Protein AF-A0A060BWW8-F1 (afdb_monomer_lite)

Foldseek 3Di:
DVCVVVVDDLLDEAEEADDPVVCVVQVSHNYDHAHDQDVPNLVSLVVLLVVLVVVCVVSVDQAEEDQDQSNQQNNQQVVLVVVHHYDYDYDPPDPDDDDPSRVSNVPRD

Sequence (109 aa):
LIDEMLETSSESAWITNDVIQARSLLADRNAHFLPYVAPRDALASLRAARFAYNTARDLKPAMVLSTGAAIAAFTLPWLALTGTPSHYIESLARKSGHSVTGKVAALSP

Secondary structure (DSSP, 8-state):
-HHHHTT--TT-EEEEE--HHHHHHTTTSEEEEEPP--TT-HHHHHHHHHHHHHHHHHH--S-EEE--HHHHHHHHHHHHHTT--EEE---TTSSSS--HHHHHHTT--

Structure (mmCIF, N/CA/C/O backbone):
data_AF-A0A060BWW8-F1
#
_entry.id   AF-A0A060BWW8-F1
#
loop_
_atom_site.group_PDB
_atom_site.id
_atom_site.type_symbol
_atom_site.label_atom_id
_atom_site.label_alt_id
_atom_site.label_comp_id
_atom_site.label_asym_id
_atom_site.label_entity_id
_atom_site.label_seq_id
_atom_site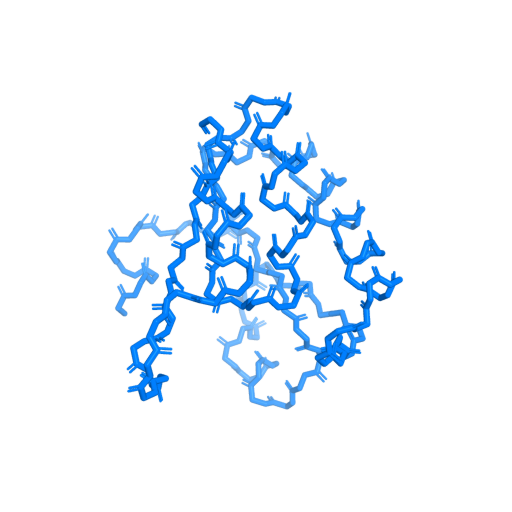.pdbx_PDB_ins_code
_atom_site.Cartn_x
_atom_site.Cartn_y
_atom_site.Cartn_z
_atom_site.occupancy
_atom_site.B_iso_or_equiv
_atom_site.auth_seq_id
_atom_site.auth_comp_id
_atom_site.auth_asym_id
_atom_site.auth_atom_id
_atom_site.pdbx_PDB_model_num
ATOM 1 N N . LEU A 1 1 ? 12.089 -8.408 11.142 1.00 60.12 1 LEU A N 1
ATOM 2 C CA . LEU A 1 1 ? 12.617 -7.031 11.307 1.00 60.12 1 LEU A CA 1
ATOM 3 C C . LEU A 1 1 ? 11.516 -5.972 11.272 1.00 60.12 1 LEU A C 1
ATOM 5 O O . LEU A 1 1 ? 11.073 -5.635 12.349 1.00 60.12 1 LEU A O 1
ATOM 9 N N . ILE A 1 2 ? 11.021 -5.470 10.126 1.00 72.25 2 ILE A N 1
ATOM 10 C CA . ILE A 1 2 ? 9.964 -4.422 10.143 1.00 72.25 2 ILE A CA 1
ATOM 11 C C . ILE A 1 2 ? 8.662 -4.938 10.777 1.00 72.25 2 ILE A C 1
ATOM 13 O O . ILE A 1 2 ? 8.062 -4.244 11.584 1.00 72.25 2 ILE A O 1
ATOM 17 N N . ASP A 1 3 ? 8.278 -6.175 10.459 1.00 73.06 3 ASP A N 1
ATOM 18 C CA . ASP A 1 3 ? 7.103 -6.845 11.032 1.00 73.06 3 ASP A CA 1
ATOM 19 C C . ASP A 1 3 ? 7.146 -6.913 12.573 1.00 73.06 3 ASP A C 1
ATOM 21 O O . ASP A 1 3 ? 6.211 -6.514 13.258 1.00 73.06 3 ASP A O 1
ATOM 25 N N . GLU A 1 4 ? 8.288 -7.342 13.115 1.00 75.88 4 GLU A N 1
ATOM 26 C CA . GLU A 1 4 ? 8.529 -7.433 14.561 1.00 75.88 4 GLU A CA 1
ATOM 27 C C . GLU A 1 4 ? 8.644 -6.054 15.219 1.00 75.88 4 GLU A C 1
ATOM 29 O O . GLU A 1 4 ? 8.153 -5.865 16.323 1.00 75.88 4 GLU A O 1
ATOM 34 N N . MET A 1 5 ? 9.265 -5.076 14.548 1.00 77.50 5 MET A N 1
ATOM 35 C CA . MET A 1 5 ? 9.421 -3.715 15.077 1.00 77.50 5 MET A CA 1
ATOM 36 C C . MET A 1 5 ? 8.094 -2.961 15.194 1.00 77.50 5 MET A C 1
ATOM 38 O O . MET A 1 5 ? 7.998 -2.032 15.990 1.00 77.50 5 MET A O 1
ATOM 42 N N . LEU A 1 6 ? 7.111 -3.310 14.364 1.00 79.62 6 LEU A N 1
ATOM 43 C CA . LEU A 1 6 ? 5.798 -2.666 14.326 1.00 79.62 6 LEU A CA 1
ATOM 44 C C . LEU A 1 6 ? 4.721 -3.459 15.063 1.00 79.62 6 LEU A C 1
ATOM 46 O O . LEU A 1 6 ? 3.570 -3.033 15.048 1.00 79.62 6 LEU A O 1
ATOM 50 N N . GLU A 1 7 ? 5.082 -4.606 15.647 1.00 81.75 7 GLU A N 1
ATOM 51 C CA . GLU A 1 7 ? 4.150 -5.520 16.313 1.00 81.75 7 GLU A CA 1
ATOM 52 C C . GLU A 1 7 ? 2.899 -5.785 15.457 1.00 81.75 7 GLU A C 1
ATOM 54 O O . GLU A 1 7 ? 1.765 -5.657 15.926 1.00 81.75 7 GLU A O 1
ATOM 59 N N . THR A 1 8 ? 3.083 -6.099 14.163 1.00 83.94 8 THR A N 1
ATOM 60 C CA . THR A 1 8 ? 1.915 -6.256 13.285 1.00 83.94 8 THR A CA 1
ATOM 61 C C . THR A 1 8 ? 1.036 -7.420 13.746 1.00 83.94 8 THR A C 1
ATOM 63 O O . THR A 1 8 ? 1.509 -8.474 14.181 1.00 83.94 8 THR A O 1
ATOM 66 N N . SER A 1 9 ? -0.275 -7.217 13.662 1.00 86.81 9 SER A N 1
ATOM 67 C CA . SER A 1 9 ? -1.272 -8.210 14.057 1.00 86.81 9 SER A CA 1
ATOM 68 C C . SER A 1 9 ? -1.712 -9.083 12.878 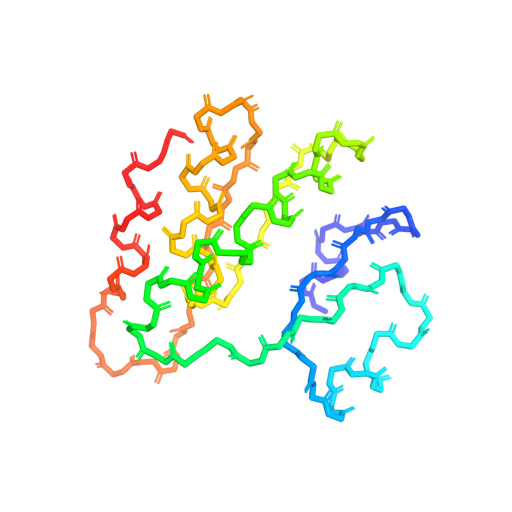1.00 86.81 9 SER A C 1
ATOM 70 O O . SER A 1 9 ? -1.464 -8.760 11.715 1.00 86.81 9 SER A O 1
ATOM 72 N N . SER A 1 10 ? -2.449 -10.162 13.163 1.00 86.00 10 SER A N 1
ATOM 73 C CA . SER A 1 10 ? -3.126 -10.977 12.139 1.00 86.00 10 SER A CA 1
ATOM 74 C C . SER A 1 10 ? -4.066 -10.169 11.239 1.00 86.00 10 SER A C 1
ATOM 76 O O . SER A 1 10 ? -4.267 -10.528 10.082 1.00 86.00 10 SER A O 1
ATOM 78 N N . GLU A 1 11 ? -4.599 -9.058 11.752 1.00 88.56 11 GLU A N 1
ATOM 79 C CA . GLU A 1 11 ? -5.515 -8.169 11.032 1.00 88.56 11 GLU A CA 1
ATOM 80 C C . GLU A 1 11 ? -4.780 -7.222 10.070 1.00 88.56 11 GLU A C 1
ATOM 82 O O . GLU A 1 11 ? -5.401 -6.573 9.229 1.00 88.56 11 GLU A O 1
ATOM 87 N N . SER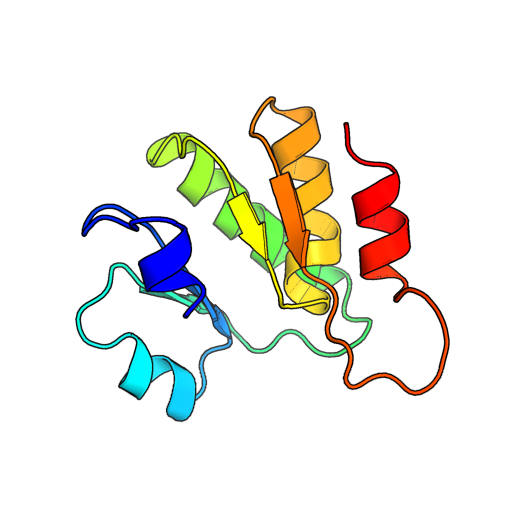 A 1 12 ? -3.450 -7.131 10.171 1.00 93.50 12 SER A N 1
ATOM 88 C CA . SER A 1 12 ? -2.649 -6.234 9.336 1.00 93.50 12 SER A CA 1
ATOM 89 C C . SER A 1 12 ? -2.635 -6.709 7.884 1.00 93.50 12 SER A C 1
ATOM 91 O O . SER A 1 12 ? -2.266 -7.848 7.594 1.00 93.50 12 SER A O 1
ATOM 93 N N . ALA A 1 13 ? -3.011 -5.820 6.962 1.00 94.56 13 ALA A N 1
ATOM 94 C CA . ALA A 1 13 ? -3.047 -6.122 5.535 1.00 94.56 13 ALA A CA 1
ATOM 95 C C . ALA A 1 13 ? -1.711 -5.819 4.840 1.00 94.56 13 ALA A C 1
ATOM 97 O O . ALA A 1 13 ? -1.123 -4.750 5.010 1.00 94.56 13 ALA A O 1
ATOM 98 N N . TRP A 1 14 ? -1.274 -6.737 3.980 1.00 94.88 14 TRP A N 1
ATOM 99 C CA . TRP A 1 14 ? -0.068 -6.624 3.164 1.00 94.88 14 TRP A CA 1
ATOM 100 C C . TRP A 1 14 ? -0.452 -6.437 1.701 1.00 94.88 14 TRP A C 1
ATOM 102 O O . TRP A 1 14 ? -1.183 -7.248 1.148 1.00 94.88 14 TRP A O 1
ATOM 112 N N . ILE A 1 15 ? 0.050 -5.393 1.043 1.00 95.00 15 ILE A N 1
ATOM 113 C CA . ILE A 1 15 ? -0.230 -5.133 -0.377 1.00 95.00 15 ILE A CA 1
ATOM 114 C C . ILE A 1 15 ? 1.088 -5.124 -1.140 1.00 95.00 15 ILE A C 1
ATOM 116 O O . ILE A 1 15 ? 1.988 -4.343 -0.833 1.00 95.00 15 ILE A O 1
ATOM 120 N N . THR A 1 16 ? 1.217 -5.992 -2.142 1.00 94.00 16 THR A N 1
ATOM 121 C CA . THR A 1 16 ? 2.457 -6.123 -2.918 1.00 94.00 16 THR A CA 1
ATOM 122 C C . THR A 1 16 ? 2.201 -6.670 -4.320 1.00 94.00 16 THR A C 1
ATOM 124 O O . THR A 1 16 ? 1.095 -7.100 -4.640 1.00 94.00 16 THR A O 1
ATOM 127 N N . ASN A 1 17 ? 3.226 -6.645 -5.170 1.00 92.94 17 ASN A N 1
ATOM 128 C CA . ASN A 1 17 ? 3.165 -7.264 -6.489 1.00 92.94 17 ASN A CA 1
ATOM 129 C C . ASN A 1 17 ? 3.087 -8.791 -6.372 1.00 92.94 17 ASN A C 1
ATOM 131 O O . ASN A 1 17 ? 3.709 -9.406 -5.503 1.00 92.94 17 ASN A O 1
ATOM 135 N N . ASP A 1 18 ? 2.385 -9.398 -7.316 1.00 93.69 18 ASP A N 1
ATOM 136 C CA . ASP A 1 18 ? 2.225 -10.836 -7.422 1.00 93.69 18 ASP A CA 1
ATOM 137 C C . ASP A 1 18 ? 3.495 -11.508 -7.969 1.00 93.69 18 ASP A C 1
ATOM 139 O O . ASP A 1 18 ? 3.688 -11.656 -9.177 1.00 93.69 18 ASP A O 1
ATOM 143 N N . VAL A 1 19 ? 4.401 -11.877 -7.062 1.00 91.62 19 VAL A N 1
ATOM 144 C CA . VAL A 1 19 ? 5.634 -12.612 -7.369 1.00 91.62 19 VAL A CA 1
ATOM 145 C C . VAL A 1 19 ? 5.788 -13.811 -6.438 1.00 91.62 19 VAL A C 1
ATOM 147 O O . VAL A 1 19 ? 5.397 -13.758 -5.272 1.00 91.62 19 VAL A O 1
ATOM 150 N N . ILE A 1 20 ? 6.408 -14.888 -6.935 1.00 92.00 20 ILE A N 1
ATOM 151 C CA . ILE A 1 20 ? 6.558 -16.170 -6.214 1.00 92.00 20 ILE A CA 1
ATOM 152 C C . ILE A 1 20 ? 7.160 -15.969 -4.815 1.00 92.00 20 ILE A C 1
ATOM 154 O O . ILE A 1 20 ? 6.657 -16.517 -3.837 1.00 92.00 20 ILE A O 1
ATOM 158 N N . GLN A 1 21 ? 8.194 -15.130 -4.706 1.00 90.62 21 GLN A N 1
ATOM 159 C CA . GLN A 1 21 ? 8.833 -14.816 -3.427 1.00 90.62 21 GLN A CA 1
ATOM 160 C C . GLN A 1 21 ? 7.856 -14.175 -2.428 1.00 90.62 21 GLN A C 1
ATOM 162 O O . GLN A 1 21 ? 7.842 -14.549 -1.260 1.00 90.62 21 GLN A O 1
ATOM 167 N N . ALA A 1 22 ? 7.022 -13.233 -2.878 1.00 91.50 22 ALA A N 1
ATOM 168 C CA . ALA A 1 22 ? 6.054 -12.558 -2.020 1.00 91.50 22 ALA A CA 1
ATOM 169 C C . ALA A 1 22 ? 4.944 -13.513 -1.569 1.00 91.50 22 ALA A C 1
ATOM 171 O O . ALA A 1 22 ? 4.589 -13.509 -0.394 1.00 91.50 22 ALA A O 1
ATOM 172 N N . ARG A 1 23 ? 4.450 -14.374 -2.471 1.00 93.56 23 ARG A N 1
ATOM 173 C CA . ARG A 1 23 ? 3.463 -15.408 -2.125 1.00 93.56 23 ARG A CA 1
ATOM 174 C C . ARG A 1 23 ? 3.974 -16.347 -1.039 1.00 93.56 23 ARG A C 1
ATOM 176 O O . ARG A 1 23 ? 3.249 -16.629 -0.097 1.00 93.56 23 ARG A O 1
ATOM 183 N N . SER A 1 24 ? 5.224 -16.795 -1.155 1.00 93.25 24 SER A N 1
ATOM 184 C CA . SER A 1 24 ? 5.824 -17.681 -0.155 1.00 93.25 24 SER A CA 1
ATOM 185 C C . SER A 1 24 ? 6.019 -16.996 1.199 1.00 93.25 24 SER A C 1
ATOM 187 O O . SER A 1 24 ? 5.837 -17.642 2.222 1.00 93.25 24 SER A O 1
ATOM 189 N N . LEU A 1 25 ? 6.406 -15.716 1.221 1.00 91.69 25 LEU A N 1
ATOM 190 C CA . LEU A 1 25 ? 6.655 -14.976 2.466 1.00 91.69 25 LEU A CA 1
ATOM 191 C C . LEU A 1 25 ? 5.369 -14.579 3.204 1.00 91.69 25 LEU A C 1
ATOM 193 O O . LEU A 1 25 ? 5.399 -14.378 4.414 1.00 91.69 25 LEU A O 1
ATOM 197 N N . LEU A 1 26 ? 4.262 -14.434 2.476 1.00 92.88 26 LEU A N 1
ATOM 198 C CA . LEU A 1 26 ? 2.991 -13.926 2.995 1.00 92.88 26 LEU A CA 1
ATOM 199 C C . LEU A 1 26 ? 1.877 -14.984 3.003 1.00 92.88 26 LEU A C 1
ATOM 201 O O . LEU A 1 26 ? 0.710 -14.621 3.102 1.00 92.88 26 LEU A O 1
ATOM 205 N N . ALA A 1 27 ? 2.221 -16.270 2.889 1.00 91.94 27 ALA A N 1
ATOM 206 C CA . ALA A 1 27 ? 1.253 -17.362 2.754 1.00 91.94 27 ALA A CA 1
ATOM 207 C C . ALA A 1 27 ? 0.205 -17.391 3.883 1.00 91.94 27 ALA A C 1
ATOM 209 O O . ALA A 1 27 ? -0.973 -17.609 3.614 1.00 91.94 27 ALA A O 1
ATOM 210 N N . ASP A 1 28 ? 0.626 -17.090 5.113 1.00 91.06 28 ASP A N 1
ATOM 211 C CA . ASP A 1 28 ? -0.220 -17.114 6.315 1.00 91.06 28 ASP A CA 1
ATOM 212 C C . ASP A 1 28 ? -0.594 -15.704 6.808 1.00 91.06 28 ASP A C 1
ATOM 214 O O . ASP A 1 28 ? -0.876 -15.490 7.987 1.00 91.06 28 ASP A O 1
ATOM 218 N N . ARG A 1 29 ? -0.536 -14.701 5.924 1.00 92.00 29 ARG A N 1
ATOM 219 C CA . ARG A 1 29 ? -0.845 -13.301 6.248 1.00 92.00 29 ARG A CA 1
ATOM 220 C C . ARG A 1 29 ? -2.052 -12.824 5.451 1.00 92.00 29 ARG A C 1
ATOM 222 O O . ARG A 1 29 ? -2.343 -13.334 4.372 1.00 92.00 29 ARG A O 1
ATOM 229 N N . ASN A 1 30 ? -2.725 -11.789 5.949 1.00 94.25 30 ASN A N 1
ATOM 230 C CA . ASN A 1 30 ? -3.747 -11.084 5.184 1.00 94.25 30 ASN A CA 1
ATOM 231 C C . ASN A 1 30 ? -3.078 -10.302 4.038 1.00 94.25 30 ASN A C 1
ATOM 233 O O . ASN A 1 30 ? -2.691 -9.147 4.204 1.00 94.25 30 ASN A O 1
ATOM 237 N N . ALA A 1 31 ? -2.852 -10.960 2.900 1.00 95.38 31 ALA A N 1
ATOM 238 C CA . ALA A 1 31 ? -2.075 -10.420 1.793 1.00 95.38 31 ALA A CA 1
ATOM 239 C C . ALA A 1 31 ? -2.895 -10.273 0.509 1.00 95.38 31 ALA A C 1
ATOM 241 O O . ALA A 1 31 ? -3.598 -11.180 0.065 1.00 95.38 31 ALA A O 1
ATOM 242 N N . HIS A 1 32 ? -2.735 -9.122 -0.133 1.00 95.56 32 HIS A N 1
ATOM 243 C CA . HIS A 1 32 ? -3.315 -8.782 -1.417 1.00 95.56 32 HIS A CA 1
ATOM 244 C C . HIS A 1 32 ? -2.207 -8.664 -2.466 1.00 95.56 32 HIS A C 1
ATOM 246 O O . HIS A 1 32 ? -1.352 -7.772 -2.409 1.00 95.56 32 HIS A O 1
ATOM 252 N N . PHE A 1 33 ? -2.245 -9.565 -3.445 1.00 95.56 33 PHE A N 1
ATOM 253 C CA . PHE A 1 33 ? -1.298 -9.599 -4.553 1.00 95.56 33 PHE A CA 1
ATOM 254 C C . PHE A 1 33 ? -1.867 -8.847 -5.757 1.00 95.56 33 PHE A C 1
ATOM 256 O O . PHE A 1 33 ? -2.923 -9.193 -6.285 1.00 95.56 33 PHE A O 1
ATOM 263 N N . LEU A 1 34 ? -1.168 -7.797 -6.179 1.00 94.31 34 LEU A N 1
ATOM 264 C CA . LEU A 1 34 ? -1.535 -6.953 -7.311 1.00 94.31 34 LEU A CA 1
ATOM 265 C C . LEU A 1 34 ? -0.695 -7.295 -8.548 1.00 94.31 34 LEU A C 1
ATOM 267 O O . LEU A 1 34 ? 0.445 -7.745 -8.410 1.00 94.31 34 LEU A O 1
ATOM 271 N N . PRO A 1 35 ? -1.194 -7.032 -9.769 1.00 93.38 35 PRO A N 1
ATOM 272 C CA . PRO A 1 35 ? -0.363 -7.095 -10.966 1.00 93.38 35 PRO A CA 1
ATOM 273 C C . PRO A 1 35 ? 0.892 -6.227 -10.829 1.00 93.38 35 PRO A C 1
ATOM 275 O O . PRO A 1 35 ? 0.865 -5.179 -10.182 1.00 93.38 35 PRO A O 1
ATOM 278 N N . TYR A 1 36 ? 1.984 -6.650 -11.468 1.00 90.56 36 TYR A N 1
ATOM 279 C CA . TYR A 1 36 ? 3.253 -5.929 -11.425 1.00 90.56 36 TYR A CA 1
ATOM 280 C C . TYR A 1 36 ? 3.105 -4.471 -11.882 1.00 90.56 36 TYR A C 1
ATOM 282 O O . TYR A 1 36 ? 2.642 -4.197 -12.990 1.00 90.56 36 TYR A O 1
ATOM 290 N N . VAL A 1 37 ? 3.559 -3.541 -11.039 1.00 90.88 37 VAL A N 1
ATOM 291 C CA . VAL A 1 37 ? 3.648 -2.115 -11.370 1.00 90.88 37 VAL A CA 1
ATOM 292 C C . VAL A 1 37 ? 5.059 -1.788 -11.857 1.00 90.88 37 VAL A C 1
ATOM 294 O O . VAL A 1 37 ? 6.015 -1.786 -11.074 1.00 90.88 37 VAL A O 1
ATOM 297 N N . ALA A 1 38 ? 5.192 -1.497 -13.152 1.00 89.31 38 ALA A N 1
ATOM 298 C CA . ALA A 1 38 ? 6.472 -1.144 -13.754 1.00 89.31 38 ALA A CA 1
ATOM 299 C C . ALA A 1 38 ? 6.969 0.246 -13.299 1.00 89.31 38 ALA A C 1
ATOM 301 O O . ALA A 1 38 ? 6.172 1.126 -12.954 1.00 89.31 38 ALA A O 1
ATOM 302 N N . PRO A 1 39 ? 8.293 0.501 -13.315 1.00 84.31 39 PRO A N 1
ATOM 303 C CA . PRO A 1 39 ? 8.823 1.829 -13.033 1.00 84.31 39 PRO A CA 1
ATOM 304 C C . PRO A 1 39 ? 8.217 2.886 -13.965 1.00 84.31 39 PRO A C 1
ATOM 306 O O . PRO A 1 39 ? 8.271 2.740 -15.182 1.00 84.31 39 PRO A O 1
ATOM 309 N N . ARG A 1 40 ? 7.717 3.985 -13.385 1.00 83.94 40 ARG A N 1
ATOM 310 C CA . ARG A 1 40 ? 7.060 5.105 -14.093 1.00 83.94 40 ARG A CA 1
ATOM 311 C C . ARG A 1 40 ? 5.707 4.770 -14.742 1.00 83.94 40 ARG A C 1
ATOM 313 O O . ARG A 1 40 ? 5.180 5.605 -15.471 1.00 83.94 40 ARG A O 1
ATOM 320 N N . ASP A 1 41 ? 5.111 3.619 -14.440 1.00 92.19 41 ASP A N 1
ATOM 321 C CA . ASP A 1 41 ? 3.743 3.305 -14.859 1.00 92.19 41 ASP A CA 1
ATOM 322 C C . ASP A 1 41 ? 2.719 3.959 -13.919 1.00 92.19 41 ASP A C 1
ATOM 324 O O . ASP A 1 41 ? 2.212 3.353 -12.974 1.00 92.19 41 ASP A O 1
ATOM 328 N N . ALA A 1 42 ? 2.420 5.234 -14.177 1.00 91.50 42 ALA A N 1
ATOM 329 C CA . ALA A 1 42 ? 1.511 6.010 -13.339 1.00 91.50 42 ALA A CA 1
ATOM 330 C C . ALA A 1 42 ? 0.093 5.416 -13.285 1.00 91.50 42 ALA A C 1
ATOM 332 O O . ALA A 1 42 ? -0.582 5.524 -12.262 1.00 91.50 42 ALA A O 1
ATOM 333 N N . LEU A 1 43 ? -0.360 4.770 -14.363 1.00 94.06 43 LEU A N 1
ATOM 334 C CA . LEU A 1 43 ? -1.707 4.221 -14.441 1.00 94.06 43 LEU A CA 1
ATOM 335 C C . LEU A 1 43 ? -1.836 2.949 -13.597 1.00 94.06 43 LEU A C 1
ATOM 337 O O . LEU A 1 43 ? -2.807 2.806 -12.851 1.00 94.06 43 LEU A O 1
ATOM 341 N N . ALA A 1 44 ? -0.864 2.039 -13.679 1.00 93.88 44 ALA A N 1
ATOM 342 C CA . ALA A 1 44 ? -0.823 0.872 -12.805 1.00 93.88 44 ALA A CA 1
ATOM 343 C C . ALA A 1 44 ? -0.638 1.281 -11.335 1.00 93.88 44 ALA A C 1
ATOM 345 O O . ALA A 1 44 ? -1.348 0.766 -10.470 1.00 93.88 44 ALA A O 1
ATOM 346 N N . SER A 1 45 ? 0.217 2.272 -11.054 1.00 93.50 45 SER A N 1
ATOM 347 C CA . SER A 1 45 ? 0.381 2.821 -9.704 1.00 93.50 45 SER A CA 1
ATOM 348 C C . SER A 1 45 ? -0.917 3.415 -9.148 1.00 93.50 45 SER A C 1
ATOM 350 O O . SER A 1 45 ? -1.256 3.159 -7.996 1.00 93.50 45 SER A O 1
ATOM 352 N N . LEU A 1 46 ? -1.678 4.169 -9.949 1.00 94.94 46 LEU A N 1
ATOM 353 C CA . LEU A 1 46 ? -2.958 4.742 -9.523 1.00 94.94 46 LEU A CA 1
ATOM 354 C C . LEU A 1 46 ? -4.014 3.660 -9.256 1.00 94.94 46 LEU A C 1
ATOM 356 O O . LEU A 1 46 ? -4.782 3.764 -8.300 1.00 94.94 46 LEU A O 1
ATOM 360 N N . ARG A 1 47 ? -4.053 2.596 -10.069 1.00 95.38 47 ARG A N 1
ATOM 361 C CA . ARG A 1 47 ? -4.941 1.445 -9.823 1.00 95.38 47 ARG A CA 1
ATOM 362 C C . ARG A 1 47 ? -4.592 0.737 -8.518 1.00 95.38 47 ARG A C 1
ATOM 364 O O . ARG A 1 47 ? -5.502 0.431 -7.750 1.00 95.38 47 ARG A O 1
ATOM 371 N N . ALA A 1 48 ? -3.301 0.524 -8.261 1.00 94.88 48 ALA A N 1
ATOM 372 C CA . ALA A 1 48 ? -2.822 -0.039 -7.003 1.00 94.88 48 ALA A CA 1
ATOM 373 C C . ALA A 1 48 ? -3.185 0.861 -5.812 1.00 94.88 48 ALA A C 1
ATOM 375 O O . ALA A 1 48 ? -3.689 0.368 -4.807 1.00 94.88 48 ALA A O 1
ATOM 376 N N . ALA A 1 49 ? -3.036 2.181 -5.958 1.00 94.50 49 ALA A N 1
ATOM 377 C CA . ALA A 1 49 ? -3.425 3.146 -4.935 1.00 94.50 49 ALA A CA 1
ATOM 378 C C . ALA A 1 49 ? -4.928 3.132 -4.647 1.00 94.50 49 ALA A C 1
ATOM 380 O O . ALA A 1 49 ? -5.323 3.150 -3.487 1.00 94.50 49 ALA A O 1
ATOM 381 N N . ARG A 1 50 ? -5.779 3.019 -5.675 1.00 96.12 50 ARG A N 1
ATOM 382 C CA . ARG A 1 50 ? -7.232 2.902 -5.480 1.00 96.12 50 ARG A CA 1
ATOM 383 C C . ARG A 1 50 ? -7.613 1.622 -4.735 1.00 96.12 50 ARG A C 1
ATOM 385 O O . ARG A 1 50 ? -8.514 1.652 -3.903 1.00 96.12 50 ARG A O 1
ATOM 392 N N . PHE A 1 51 ? -6.944 0.509 -5.036 1.00 96.00 51 PHE A N 1
ATOM 393 C CA . PHE A 1 51 ? -7.131 -0.735 -4.291 1.00 96.00 51 PHE A CA 1
ATOM 394 C C . PHE A 1 51 ? -6.729 -0.550 -2.823 1.00 96.00 51 PHE A C 1
ATOM 396 O O . PHE A 1 51 ? -7.547 -0.784 -1.939 1.00 96.00 51 PHE A O 1
ATOM 403 N N . ALA A 1 52 ? -5.520 -0.035 -2.575 1.00 94.81 52 ALA A N 1
ATOM 404 C CA . ALA A 1 52 ? -5.014 0.209 -1.229 1.00 94.81 52 ALA A CA 1
ATOM 405 C C . ALA A 1 52 ? -5.895 1.180 -0.430 1.00 94.81 52 ALA A C 1
ATOM 407 O O . ALA A 1 52 ? -6.125 0.958 0.754 1.00 94.81 52 ALA A O 1
ATOM 408 N N . TYR A 1 53 ? -6.441 2.209 -1.080 1.00 95.00 53 TYR A N 1
ATOM 409 C CA . TYR A 1 53 ? -7.396 3.134 -0.478 1.00 95.00 53 TYR A CA 1
ATOM 410 C C . TYR A 1 53 ? -8.664 2.427 0.008 1.00 95.00 53 TYR A C 1
ATOM 412 O O . TYR A 1 53 ? -9.069 2.614 1.153 1.00 95.00 53 TYR A O 1
ATOM 420 N N . ASN A 1 54 ? -9.275 1.588 -0.832 1.00 95.38 54 ASN A N 1
ATOM 421 C CA . ASN A 1 54 ? -10.474 0.845 -0.444 1.00 95.38 54 ASN A CA 1
ATOM 422 C C . ASN A 1 54 ? -10.178 -0.120 0.711 1.00 95.38 54 ASN A C 1
ATOM 424 O O . ASN A 1 54 ? -10.915 -0.128 1.692 1.00 95.38 54 ASN A O 1
ATOM 428 N N . THR A 1 55 ? -9.065 -0.858 0.638 1.00 95.00 55 THR A N 1
ATOM 429 C CA . THR A 1 55 ? -8.626 -1.744 1.725 1.00 95.00 55 THR A CA 1
ATOM 430 C C . THR A 1 55 ? -8.417 -0.971 3.025 1.00 95.00 55 THR A C 1
ATOM 432 O O . THR A 1 55 ? -8.906 -1.389 4.069 1.00 95.00 55 THR A O 1
ATOM 435 N N . ALA A 1 56 ? -7.738 0.179 2.981 1.00 94.31 56 ALA A N 1
ATOM 436 C CA . ALA A 1 56 ? -7.490 0.999 4.163 1.00 94.31 56 ALA A CA 1
ATOM 437 C C . ALA A 1 56 ? -8.777 1.606 4.735 1.00 94.31 56 ALA A C 1
ATOM 439 O O . ALA A 1 56 ? -8.926 1.688 5.949 1.00 94.31 56 ALA A O 1
ATOM 440 N N . ARG A 1 57 ? -9.731 2.003 3.888 1.00 94.00 57 ARG A N 1
ATOM 441 C CA . ARG A 1 57 ? -11.032 2.518 4.334 1.00 94.00 57 ARG A CA 1
ATOM 442 C C . ARG A 1 57 ? -11.826 1.464 5.107 1.00 94.00 57 ARG A C 1
ATOM 444 O O . ARG A 1 57 ? -12.480 1.801 6.093 1.00 94.00 57 ARG A O 1
ATOM 451 N N . ASP A 1 58 ? -11.763 0.218 4.654 1.00 93.69 58 ASP A N 1
ATOM 452 C CA . ASP A 1 58 ? -12.501 -0.887 5.257 1.00 93.69 58 ASP A CA 1
ATOM 453 C C . ASP A 1 58 ? -11.781 -1.405 6.522 1.00 93.69 58 ASP A C 1
ATOM 455 O O . ASP A 1 58 ? -12.429 -1.631 7.542 1.00 93.69 58 ASP A O 1
ATOM 459 N N . LEU A 1 59 ? -10.443 -1.498 6.495 1.00 94.44 59 LEU A N 1
ATOM 460 C CA . LEU A 1 59 ? -9.611 -1.954 7.620 1.00 94.44 59 LEU A CA 1
ATOM 461 C C . LEU A 1 59 ? -9.435 -0.899 8.726 1.00 94.44 59 LEU A C 1
ATOM 463 O O . LEU A 1 59 ? -9.295 -1.251 9.893 1.00 94.44 59 LEU A O 1
ATOM 467 N N . LYS A 1 60 ? -9.423 0.390 8.365 1.00 94.31 60 LYS A N 1
ATOM 468 C CA . LYS A 1 60 ? -9.100 1.530 9.244 1.00 94.31 60 LYS A CA 1
ATOM 469 C C . LYS A 1 60 ? -7.769 1.344 9.993 1.00 94.31 60 LYS A C 1
ATOM 471 O O . LYS A 1 60 ? -7.751 1.336 11.225 1.00 94.31 60 LYS A O 1
ATOM 476 N N . PRO A 1 61 ? -6.648 1.179 9.270 1.00 93.69 61 PRO A N 1
ATOM 477 C CA . PRO A 1 61 ? -5.361 0.934 9.900 1.00 93.69 61 PRO A CA 1
ATOM 478 C C . PRO A 1 61 ? -4.909 2.152 10.715 1.00 93.69 61 PRO A C 1
ATOM 480 O O . PRO A 1 61 ? -5.145 3.296 10.326 1.00 93.69 61 PRO A O 1
ATOM 483 N N . ALA A 1 62 ? -4.196 1.902 11.816 1.00 93.00 62 ALA A N 1
ATOM 484 C CA . ALA A 1 62 ? -3.581 2.964 12.615 1.00 93.00 62 ALA A CA 1
ATOM 485 C C . ALA A 1 62 ? -2.508 3.736 11.827 1.00 93.00 62 ALA A C 1
ATOM 487 O O . ALA A 1 62 ? -2.310 4.928 12.048 1.00 93.00 62 ALA A O 1
ATOM 488 N N . MET A 1 63 ? -1.828 3.058 10.899 1.00 92.50 63 MET A N 1
ATOM 489 C CA . MET A 1 63 ? -0.860 3.656 9.988 1.00 92.50 63 MET A CA 1
ATOM 490 C C . MET A 1 63 ? -0.659 2.796 8.739 1.00 92.50 63 MET A C 1
ATOM 492 O O . MET A 1 63 ? -0.950 1.600 8.736 1.00 92.50 63 MET A O 1
ATOM 496 N N . VAL A 1 64 ? -0.105 3.398 7.692 1.00 94.06 64 VAL A N 1
ATOM 497 C CA . VAL A 1 64 ? 0.286 2.730 6.451 1.00 94.06 64 VAL A CA 1
ATOM 498 C C . VAL A 1 64 ? 1.764 2.960 6.189 1.00 94.06 64 VAL A C 1
ATOM 500 O O . VAL A 1 64 ? 2.283 4.068 6.311 1.00 94.06 64 VAL A O 1
ATOM 503 N N . LEU A 1 65 ? 2.450 1.886 5.813 1.00 92.81 65 LEU A N 1
ATOM 504 C CA . LEU A 1 65 ? 3.882 1.881 5.561 1.00 92.81 65 LEU A CA 1
ATOM 505 C C . LEU A 1 65 ? 4.166 1.270 4.200 1.00 92.81 65 LEU A C 1
ATOM 507 O O . LEU A 1 65 ? 3.555 0.274 3.815 1.00 92.81 65 LEU A O 1
ATOM 511 N N . SER A 1 66 ? 5.113 1.848 3.466 1.00 92.19 66 SER A N 1
ATOM 512 C CA . SER A 1 66 ? 5.564 1.252 2.213 1.00 92.19 66 SER A CA 1
ATOM 513 C C . SER A 1 66 ? 7.058 1.403 2.005 1.00 92.19 66 SER A C 1
ATOM 515 O O . SER A 1 66 ? 7.613 2.488 2.146 1.00 92.19 66 SER A O 1
ATOM 517 N N . THR A 1 67 ? 7.690 0.306 1.599 1.00 89.31 67 THR A N 1
ATOM 518 C CA . THR A 1 67 ? 9.065 0.255 1.079 1.00 89.31 67 THR A CA 1
ATOM 519 C C . THR A 1 67 ? 9.098 0.229 -0.457 1.00 89.31 67 THR A C 1
ATOM 521 O O . THR A 1 67 ? 10.163 0.289 -1.074 1.00 89.31 67 THR A O 1
ATOM 524 N N . GLY A 1 68 ? 7.932 0.111 -1.106 1.00 84.62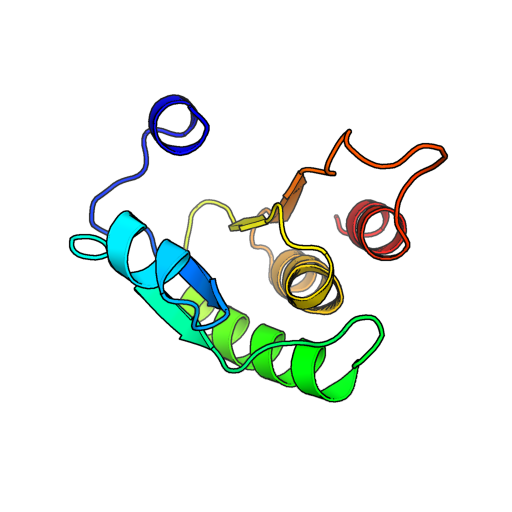 68 GLY A N 1
ATOM 525 C CA . GLY A 1 68 ? 7.792 -0.116 -2.543 1.00 84.62 68 GLY A CA 1
ATOM 526 C C . GLY A 1 68 ? 7.481 1.163 -3.316 1.00 84.62 68 GLY A C 1
ATOM 527 O O . GLY A 1 68 ? 6.344 1.630 -3.320 1.00 84.62 68 GLY A O 1
ATOM 528 N N . ALA A 1 69 ? 8.468 1.687 -4.048 1.00 82.38 69 ALA A N 1
ATOM 529 C CA . ALA A 1 69 ? 8.377 2.989 -4.717 1.00 82.38 69 ALA A CA 1
ATOM 530 C C . ALA A 1 69 ? 7.162 3.153 -5.658 1.00 82.38 69 ALA A C 1
ATOM 532 O O . ALA A 1 69 ? 6.510 4.198 -5.655 1.00 82.38 69 ALA A O 1
ATOM 533 N N . ALA A 1 70 ? 6.863 2.141 -6.480 1.00 85.62 70 ALA A N 1
ATOM 534 C CA . ALA A 1 70 ? 5.856 2.259 -7.535 1.00 85.62 70 ALA A CA 1
ATOM 535 C C . ALA A 1 70 ? 4.417 2.285 -6.992 1.00 85.62 70 ALA A C 1
ATOM 537 O O . ALA A 1 70 ? 3.610 3.088 -7.450 1.00 85.62 70 ALA A O 1
ATOM 538 N N . ILE A 1 71 ? 4.102 1.460 -5.989 1.00 88.19 71 ILE A N 1
ATOM 539 C CA . ILE A 1 71 ? 2.780 1.448 -5.343 1.00 88.19 71 ILE A CA 1
ATOM 540 C C . ILE A 1 71 ? 2.631 2.674 -4.430 1.00 88.19 71 ILE A C 1
ATOM 542 O O . ILE A 1 71 ? 1.594 3.340 -4.439 1.00 88.19 71 ILE A O 1
ATOM 546 N N . ALA A 1 72 ? 3.683 3.025 -3.683 1.00 89.62 72 ALA A N 1
ATOM 547 C CA . ALA A 1 72 ? 3.660 4.132 -2.727 1.00 89.62 72 ALA A CA 1
ATOM 548 C C . ALA A 1 72 ? 3.406 5.506 -3.364 1.00 89.62 72 ALA A C 1
ATOM 550 O O . ALA A 1 72 ? 2.804 6.356 -2.713 1.00 89.62 72 ALA A O 1
ATOM 551 N N . ALA A 1 73 ? 3.827 5.710 -4.620 1.00 88.31 73 ALA A N 1
ATOM 552 C CA . A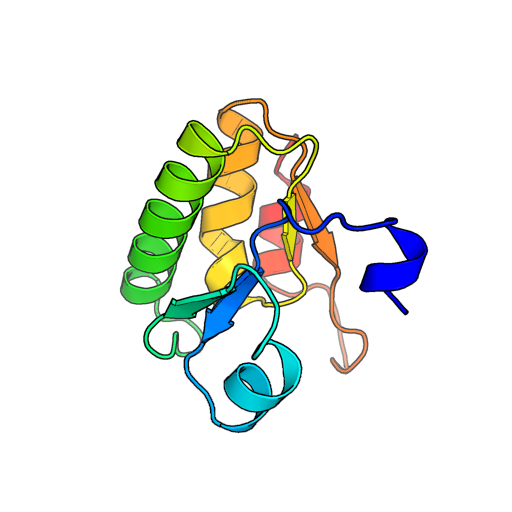LA A 1 73 ? 3.822 7.015 -5.289 1.00 88.31 73 ALA A CA 1
ATOM 553 C C . ALA A 1 73 ? 2.465 7.733 -5.269 1.00 88.31 73 ALA A C 1
ATOM 555 O O . ALA A 1 73 ? 2.434 8.947 -5.101 1.00 88.31 73 ALA A O 1
ATOM 556 N N . PHE A 1 74 ? 1.362 6.992 -5.409 1.00 91.81 74 PHE A N 1
ATOM 557 C CA . PHE A 1 74 ? 0.008 7.542 -5.277 1.00 91.81 74 PHE A CA 1
ATOM 558 C C . PHE A 1 74 ? -0.694 7.092 -3.996 1.00 91.81 74 PHE A C 1
ATOM 560 O O . PHE A 1 74 ? -1.551 7.812 -3.500 1.00 91.81 74 PHE A O 1
ATOM 567 N N . THR A 1 75 ? -0.334 5.930 -3.443 1.00 92.38 75 THR A N 1
ATOM 568 C CA . THR A 1 75 ? -1.013 5.364 -2.267 1.00 92.38 75 THR A CA 1
ATOM 569 C C . THR A 1 75 ? -0.831 6.233 -1.026 1.00 92.38 75 THR A C 1
ATOM 571 O O . THR A 1 75 ? -1.812 6.600 -0.389 1.00 92.38 75 THR A O 1
ATOM 574 N N . LEU A 1 76 ? 0.416 6.585 -0.697 1.00 93.44 76 LEU A N 1
ATOM 575 C CA . LEU A 1 76 ? 0.728 7.324 0.528 1.00 93.44 76 LEU A CA 1
ATOM 576 C C . LEU A 1 76 ? 0.157 8.748 0.538 1.00 93.44 76 LEU A C 1
ATOM 578 O O . LEU A 1 76 ? -0.533 9.067 1.502 1.00 93.44 76 LEU A O 1
ATOM 582 N N . PRO A 1 77 ? 0.348 9.589 -0.503 1.00 92.81 77 PRO A N 1
ATOM 583 C CA . PRO A 1 77 ? -0.246 10.923 -0.491 1.00 92.81 77 PRO A CA 1
ATOM 584 C C . PRO A 1 77 ? -1.774 10.869 -0.466 1.00 92.81 77 PRO A C 1
ATOM 586 O O . PRO A 1 77 ? -2.399 11.667 0.223 1.00 92.81 77 PRO A O 1
ATOM 589 N N . TRP A 1 78 ? -2.395 9.914 -1.168 1.00 94.19 78 TRP A N 1
ATOM 590 C CA . TRP A 1 78 ? -3.851 9.775 -1.147 1.00 94.19 78 TRP A CA 1
ATOM 591 C C . TRP A 1 78 ? -4.351 9.435 0.263 1.00 94.19 78 TRP A C 1
ATOM 593 O O . TRP A 1 78 ? -5.255 10.095 0.769 1.00 94.19 78 TRP A O 1
ATOM 603 N N . LEU A 1 79 ? -3.736 8.460 0.931 1.00 92.94 79 LEU A N 1
ATOM 604 C CA . LEU A 1 79 ? -4.139 8.054 2.278 1.00 92.94 79 LEU A CA 1
ATOM 605 C C . LEU A 1 79 ? -3.866 9.127 3.338 1.00 92.94 79 LEU A C 1
ATOM 607 O O . LEU A 1 79 ? -4.730 9.370 4.186 1.00 92.94 79 LEU A O 1
ATOM 611 N N . ALA A 1 80 ? -2.729 9.819 3.243 1.00 92.94 80 ALA A N 1
ATOM 612 C CA . ALA A 1 80 ? -2.399 10.948 4.109 1.00 92.94 80 ALA A CA 1
ATOM 613 C C . ALA A 1 80 ? -3.449 12.065 4.004 1.00 92.94 80 ALA A C 1
ATOM 615 O O . ALA A 1 80 ? -3.939 12.555 5.020 1.00 92.94 80 ALA A O 1
ATOM 616 N N . LEU A 1 81 ? -3.890 12.400 2.783 1.00 92.81 81 LEU A N 1
ATOM 617 C CA . LEU A 1 81 ? -4.963 13.379 2.553 1.00 92.81 81 LEU A CA 1
ATOM 618 C C . LEU A 1 81 ? -6.315 12.956 3.147 1.00 92.81 81 LEU A C 1
ATOM 620 O O . LEU A 1 81 ? -7.179 13.803 3.362 1.00 92.81 81 LEU A O 1
ATOM 624 N N . THR A 1 82 ? -6.508 11.666 3.426 1.00 90.19 82 THR A N 1
ATOM 625 C CA . THR A 1 82 ? -7.707 11.146 4.102 1.00 90.19 82 THR A CA 1
ATOM 626 C C . THR A 1 82 ? -7.536 10.941 5.608 1.00 90.19 82 THR A C 1
ATOM 628 O O . THR A 1 82 ? -8.429 10.397 6.252 1.00 90.19 82 THR A O 1
ATOM 631 N N . GLY A 1 83 ? -6.421 11.408 6.179 1.00 91.00 83 GLY A N 1
ATOM 632 C CA . GLY A 1 83 ? -6.160 11.385 7.619 1.00 91.00 83 GLY A CA 1
ATOM 633 C C . GLY A 1 83 ? -5.539 10.088 8.141 1.00 91.00 83 GLY A C 1
ATOM 634 O O . GLY A 1 83 ? -5.490 9.895 9.352 1.00 91.00 83 GLY A O 1
ATOM 635 N N . THR A 1 84 ? -5.067 9.196 7.264 1.00 93.81 84 THR A N 1
ATOM 636 C CA . THR A 1 84 ? -4.351 7.978 7.671 1.00 93.81 84 THR A CA 1
ATOM 637 C C . THR A 1 84 ? -2.844 8.248 7.714 1.00 93.81 84 THR A C 1
ATOM 639 O O . THR A 1 84 ? -2.269 8.527 6.654 1.00 93.81 84 THR A O 1
ATOM 642 N N . PRO A 1 85 ? -2.176 8.123 8.881 1.00 93.19 85 PRO A N 1
ATOM 643 C CA . PRO A 1 85 ? -0.725 8.275 8.984 1.00 93.19 85 PRO A CA 1
ATOM 644 C C . PRO A 1 85 ? -0.012 7.375 7.975 1.00 93.19 85 PRO A C 1
ATOM 646 O O . PRO A 1 85 ? -0.231 6.164 7.959 1.00 93.19 85 PRO A O 1
ATOM 649 N N . SER A 1 86 ? 0.794 7.963 7.094 1.00 94.25 86 SER A N 1
ATOM 650 C CA . SER A 1 86 ? 1.343 7.276 5.923 1.00 94.25 86 SER A CA 1
ATOM 651 C C . SER A 1 86 ? 2.834 7.558 5.802 1.00 94.25 86 SER A C 1
ATOM 653 O O . SER A 1 86 ? 3.224 8.698 5.568 1.00 94.25 86 SER A O 1
ATOM 655 N N . HIS A 1 87 ? 3.682 6.531 5.915 1.00 92.19 87 HIS A N 1
ATOM 656 C CA . HIS A 1 87 ? 5.134 6.715 5.836 1.00 92.19 87 HIS A CA 1
ATOM 657 C C . HIS A 1 87 ? 5.784 5.857 4.756 1.00 92.19 87 HIS A C 1
ATOM 659 O O . HIS A 1 87 ? 5.485 4.676 4.561 1.00 92.19 87 HIS A O 1
ATOM 665 N N . TYR A 1 88 ? 6.724 6.481 4.055 1.00 91.81 88 TYR A N 1
ATOM 666 C CA . TYR A 1 88 ? 7.563 5.818 3.075 1.00 91.81 88 TYR A CA 1
ATOM 667 C C . TYR A 1 88 ? 8.918 5.484 3.692 1.00 91.81 88 TYR A C 1
ATOM 669 O O . TYR A 1 88 ? 9.608 6.361 4.208 1.00 91.81 88 TYR A O 1
ATOM 677 N N . ILE A 1 89 ? 9.315 4.220 3.597 1.00 89.62 89 ILE A N 1
ATOM 678 C CA . ILE A 1 89 ? 10.640 3.751 3.985 1.00 89.62 89 ILE A CA 1
ATOM 679 C C . ILE A 1 89 ? 11.467 3.636 2.704 1.00 89.62 89 ILE A C 1
ATOM 681 O O . ILE A 1 89 ? 11.284 2.720 1.903 1.00 89.62 89 ILE A O 1
ATOM 685 N N . GLU A 1 90 ? 12.374 4.585 2.490 1.00 86.69 90 GLU A N 1
ATOM 686 C CA . GLU A 1 90 ? 13.235 4.584 1.308 1.00 86.69 90 GLU A CA 1
ATOM 687 C C . GLU A 1 90 ? 14.258 3.439 1.366 1.00 86.69 90 GLU A C 1
ATOM 689 O O . GLU A 1 90 ? 14.869 3.162 2.399 1.00 86.69 90 GLU A O 1
ATOM 694 N N . SER A 1 91 ? 14.492 2.790 0.223 1.00 78.31 91 SER A N 1
ATOM 695 C CA . SER A 1 91 ? 15.534 1.769 0.114 1.00 78.31 91 SER A CA 1
ATOM 696 C C . SER A 1 91 ? 16.921 2.408 -0.022 1.00 78.31 91 SER A C 1
ATOM 698 O O . SER A 1 91 ? 17.196 3.119 -0.992 1.00 78.31 91 SER A O 1
ATOM 700 N N . LEU A 1 92 ? 17.830 2.073 0.902 1.00 73.06 92 LEU A N 1
ATOM 701 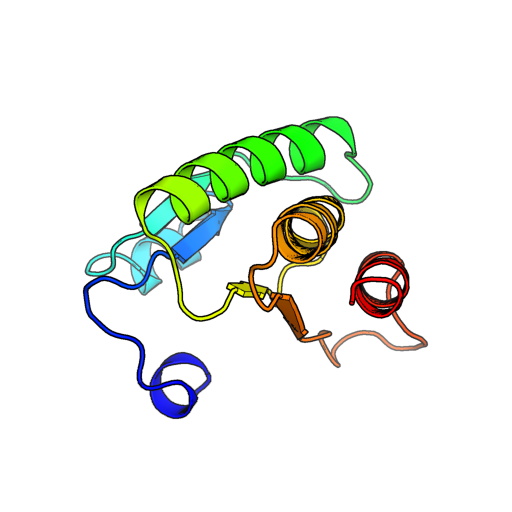C CA . LEU A 1 92 ? 19.236 2.512 0.895 1.00 73.06 92 LEU A CA 1
ATOM 702 C C . LEU A 1 92 ? 20.076 1.915 -0.252 1.00 73.06 92 LEU A C 1
ATOM 704 O O . LEU A 1 92 ? 21.221 2.307 -0.444 1.00 73.06 92 LEU A O 1
ATOM 708 N N . ALA A 1 93 ? 19.527 0.990 -1.047 1.00 67.44 93 ALA A N 1
ATOM 709 C CA . ALA A 1 93 ? 20.242 0.355 -2.157 1.00 67.44 93 ALA A CA 1
ATOM 710 C C . ALA A 1 93 ? 20.504 1.297 -3.357 1.00 67.44 93 ALA A C 1
ATOM 712 O O . ALA A 1 93 ? 21.167 0.909 -4.322 1.00 67.44 93 ALA A O 1
ATOM 713 N N . ARG A 1 94 ? 19.982 2.533 -3.340 1.00 62.84 94 ARG A N 1
ATOM 714 C CA . ARG A 1 94 ? 20.211 3.533 -4.396 1.00 62.84 94 ARG A CA 1
ATOM 715 C C . ARG A 1 94 ? 21.511 4.302 -4.155 1.00 62.84 94 ARG A C 1
ATOM 717 O O . ARG A 1 94 ? 21.761 4.789 -3.062 1.00 62.84 94 ARG A O 1
ATOM 724 N N . LYS A 1 95 ? 22.306 4.485 -5.216 1.00 57.75 95 LYS A N 1
ATOM 725 C CA . LYS A 1 95 ? 23.625 5.143 -5.153 1.00 57.75 95 LYS A CA 1
ATOM 726 C C . LYS A 1 95 ? 23.593 6.677 -5.001 1.00 57.75 95 LYS A C 1
ATOM 728 O O . LYS A 1 95 ? 24.635 7.244 -4.697 1.00 57.75 95 LYS A O 1
ATOM 733 N N . SER A 1 96 ? 22.455 7.363 -5.192 1.00 62.16 96 SER A N 1
ATOM 734 C CA . SER A 1 96 ? 22.378 8.829 -5.011 1.00 62.16 96 SER A CA 1
ATOM 735 C C . SER A 1 96 ? 20.945 9.388 -4.921 1.00 62.16 96 SER A C 1
ATOM 737 O O . SER A 1 96 ? 20.169 9.232 -5.866 1.00 62.16 96 SER A O 1
ATOM 739 N N . GLY A 1 97 ? 20.648 10.126 -3.841 1.00 71.19 97 GLY A N 1
ATOM 740 C CA . GLY A 1 97 ? 19.468 10.994 -3.672 1.00 71.19 97 GLY A CA 1
ATOM 741 C C . GLY A 1 97 ? 18.126 10.299 -3.376 1.00 71.19 97 GLY A C 1
ATOM 742 O O . GLY A 1 97 ? 17.942 9.117 -3.656 1.00 71.19 97 GLY A O 1
ATOM 743 N N . HIS A 1 98 ? 17.163 11.060 -2.835 1.00 74.56 98 HIS A N 1
ATOM 744 C CA . HIS A 1 98 ? 15.783 10.598 -2.616 1.00 74.56 98 HIS A CA 1
ATOM 745 C C . HIS A 1 98 ? 15.109 10.199 -3.937 1.00 74.56 98 HIS A C 1
ATOM 747 O O . HIS A 1 98 ? 15.230 10.911 -4.945 1.00 74.56 98 HIS A O 1
ATOM 753 N N . SER A 1 99 ? 14.357 9.094 -3.938 1.00 82.00 99 SER A N 1
ATOM 754 C CA . SER A 1 99 ? 13.553 8.693 -5.095 1.00 82.00 99 SER A CA 1
ATOM 755 C C . SER A 1 99 ? 12.451 9.718 -5.392 1.00 82.00 99 SER A C 1
ATOM 757 O O . SER A 1 99 ? 12.071 10.511 -4.534 1.00 82.00 99 SER A O 1
ATOM 759 N N . VAL A 1 100 ? 11.907 9.705 -6.617 1.00 83.44 100 VAL A N 1
ATOM 760 C CA . VAL A 1 100 ? 10.729 10.531 -6.954 1.00 83.44 100 VAL A CA 1
ATOM 761 C C . VAL A 1 100 ? 9.580 10.231 -5.989 1.00 83.44 100 VAL A C 1
ATOM 763 O O . VAL A 1 100 ? 8.961 11.159 -5.485 1.00 83.44 100 VAL A O 1
ATOM 766 N N . THR A 1 101 ? 9.362 8.957 -5.659 1.00 83.75 101 THR A N 1
ATOM 767 C CA . THR A 1 101 ? 8.390 8.544 -4.644 1.00 83.75 101 THR A CA 1
ATOM 768 C C . THR A 1 101 ? 8.702 9.140 -3.278 1.00 83.75 101 THR A C 1
ATOM 770 O O . THR A 1 101 ? 7.810 9.705 -2.662 1.00 83.75 101 THR A O 1
ATOM 773 N N . GLY A 1 102 ? 9.955 9.072 -2.822 1.00 82.12 102 GLY A N 1
ATOM 774 C CA . GLY A 1 102 ? 10.370 9.650 -1.544 1.00 82.12 102 GLY A CA 1
ATOM 775 C C . GLY A 1 102 ? 10.147 11.161 -1.485 1.00 82.12 102 GLY A C 1
ATOM 776 O O . GLY A 1 102 ? 9.667 11.670 -0.480 1.00 82.12 102 GLY A O 1
ATOM 777 N N . LYS A 1 103 ? 10.397 11.875 -2.590 1.00 85.56 103 LYS A N 1
ATOM 778 C CA . LYS A 1 103 ? 10.085 13.308 -2.702 1.00 85.56 103 LYS A CA 1
ATOM 779 C C . LYS A 1 103 ? 8.584 13.582 -2.616 1.00 85.56 103 LYS A C 1
ATOM 781 O O . LYS A 1 103 ? 8.199 14.528 -1.949 1.00 85.56 103 LYS A O 1
ATOM 786 N N . VAL A 1 104 ? 7.749 12.772 -3.269 1.00 84.50 104 VAL A N 1
ATOM 787 C CA . VAL A 1 104 ? 6.281 12.905 -3.202 1.00 84.50 104 VAL A CA 1
ATOM 788 C C . VAL A 1 104 ? 5.764 12.585 -1.798 1.00 84.50 104 VAL A C 1
ATOM 790 O O . VAL A 1 104 ? 4.954 13.332 -1.259 1.00 84.50 104 VAL A O 1
ATOM 793 N N . ALA A 1 105 ? 6.262 11.515 -1.179 1.00 85.25 105 ALA A N 1
ATOM 794 C CA . ALA A 1 105 ? 5.889 11.131 0.177 1.00 85.25 105 ALA A CA 1
ATOM 795 C C . ALA A 1 105 ? 6.277 12.207 1.203 1.00 85.25 105 ALA A C 1
ATOM 797 O O . ALA A 1 105 ? 5.500 12.483 2.103 1.00 85.25 105 ALA A O 1
ATOM 798 N N . ALA A 1 106 ? 7.419 12.880 1.028 1.00 84.50 106 ALA A N 1
ATOM 799 C CA . ALA A 1 106 ? 7.840 13.983 1.896 1.00 84.50 106 ALA A CA 1
ATOM 800 C C . ALA A 1 106 ? 6.944 15.236 1.810 1.00 84.50 106 ALA A C 1
ATOM 802 O O . ALA A 1 106 ? 7.045 16.111 2.663 1.00 84.50 106 ALA A O 1
ATOM 803 N N . LEU A 1 107 ? 6.094 15.343 0.782 1.00 82.25 107 LEU A N 1
ATOM 804 C CA . LEU A 1 107 ? 5.078 16.397 0.668 1.00 82.25 107 LEU A CA 1
ATOM 805 C C . LEU A 1 107 ? 3.743 15.998 1.313 1.00 82.25 107 LEU A C 1
ATOM 807 O O . LEU A 1 107 ? 2.812 16.801 1.325 1.00 82.25 107 LEU A O 1
ATOM 811 N N . SER A 1 108 ? 3.625 14.754 1.781 1.00 72.56 108 SER A N 1
ATOM 812 C CA . SER A 1 108 ? 2.426 14.258 2.453 1.00 72.56 108 SER A CA 1
ATOM 813 C C . SER A 1 108 ? 2.477 14.645 3.939 1.00 72.56 108 SER A C 1
ATOM 815 O O . SER A 1 108 ? 3.563 14.575 4.520 1.00 72.56 108 SER A O 1
ATOM 817 N N . PRO A 1 109 ? 1.353 15.101 4.522 1.00 58.38 109 PRO A N 1
ATOM 818 C CA . PRO A 1 109 ? 1.281 15.529 5.920 1.00 58.38 109 PRO A CA 1
ATOM 819 C C . PRO A 1 109 ? 1.501 14.390 6.923 1.00 58.38 109 PRO A C 1
ATOM 821 O O . PRO A 1 109 ? 1.244 13.215 6.567 1.00 58.38 109 PRO A O 1
#

Radius of gyration: 13.43 Å; chains: 1; bounding box: 36×34×31 Å

pLDDT: mean 88.03, std 8.84, range [57.75, 96.12]

Organism: NCBI:txid189682